Protein AF-F5XG27-F1 (afdb_monomer_lite)

Sequence (122 aa):
MPLSWEIDENLSANVDDEPTFVIDGEYEVRIFQELEDDGGNRKDIAEVSLNVGALYELPDGETGAGTYEEAEVAAFTHTTARLALYPYVRALVADMTVRLGLPGLLLPTMRVQIAAPAETSD

Foldseek 3Di:
DDKDKDKDKDWDWDDDPAQKIKIKIWMKMWIWDFDPDPVRDIGTDDIDIDIDMDMDGHPDDPPPDDDDDPVVVVVCGVPVVCLVCVVVVQVVQQVVCVVVVHHRDRDDRDDDDDDDPDPPDD

Organism: Microlunatus phosphovorus (strain ATCC 700054 / DSM 10555 / JCM 9379 / NBRC 101784 / NCIMB 13414 / VKM Ac-1990 / NM-1) (NCBI:txid1032480)

Radius of gyration: 19.39 Å; chains: 1; bounding box: 46×26×58 Å

Structure (mmCIF, N/CA/C/O backbone):
data_AF-F5XG27-F1
#
_entry.id   AF-F5XG27-F1
#
loop_
_atom_site.group_PDB
_atom_site.id
_atom_site.type_symbol
_atom_site.label_atom_id
_atom_site.label_alt_id
_atom_site.label_comp_id
_atom_site.label_asym_id
_atom_site.label_entity_id
_atom_site.label_seq_id
_atom_site.pdbx_PDB_ins_code
_atom_site.Cartn_x
_atom_site.Cartn_y
_atom_site.Cartn_z
_atom_site.occupancy
_atom_site.B_iso_or_equiv
_atom_site.auth_seq_id
_atom_site.auth_comp_id
_atom_site.auth_asym_id
_atom_site.auth_atom_id
_atom_site.pdbx_PDB_model_num
ATOM 1 N N . MET A 1 1 ? 20.435 -0.541 -18.192 1.00 73.56 1 MET A N 1
ATOM 2 C CA . MET A 1 1 ? 20.422 0.188 -16.907 1.00 73.56 1 MET A CA 1
ATOM 3 C C . MET A 1 1 ? 19.321 -0.422 -16.051 1.00 73.56 1 MET A C 1
ATOM 5 O O . MET A 1 1 ? 18.351 -0.895 -16.644 1.00 73.56 1 MET A O 1
ATOM 9 N N . PRO A 1 2 ? 19.495 -0.532 -14.725 1.00 86.19 2 PRO A N 1
ATOM 10 C CA . PRO A 1 2 ? 18.457 -1.067 -13.847 1.00 86.19 2 PRO A CA 1
ATOM 11 C C . PRO A 1 2 ? 17.203 -0.180 -13.878 1.00 86.19 2 PRO A C 1
ATOM 13 O O . PRO A 1 2 ? 17.289 1.004 -14.198 1.00 86.19 2 PRO A O 1
ATOM 16 N N . LEU A 1 3 ? 16.045 -0.770 -13.580 1.00 91.94 3 LEU A N 1
ATOM 17 C CA . LEU A 1 3 ? 14.815 -0.015 -13.347 1.00 91.94 3 LEU A CA 1
ATOM 18 C C . LEU A 1 3 ? 14.833 0.542 -11.920 1.00 91.94 3 LEU A C 1
ATOM 20 O O . LEU A 1 3 ? 15.174 -0.181 -10.981 1.00 91.94 3 LEU A O 1
ATOM 24 N N . SER A 1 4 ? 14.431 1.799 -11.786 1.00 94.56 4 SER A N 1
ATOM 25 C CA . SER A 1 4 ? 14.187 2.497 -10.526 1.00 94.56 4 SER A CA 1
ATOM 26 C C . SER A 1 4 ? 12.680 2.635 -10.301 1.00 94.56 4 SER A C 1
ATOM 28 O O . SER A 1 4 ? 11.880 2.468 -11.228 1.00 94.56 4 SER A O 1
ATOM 30 N N . TRP A 1 5 ? 12.278 2.898 -9.061 1.00 96.00 5 TRP A N 1
ATOM 31 C CA . TRP A 1 5 ? 10.872 3.053 -8.713 1.00 96.00 5 TRP A CA 1
ATOM 32 C C . TRP A 1 5 ? 10.674 4.012 -7.541 1.00 96.00 5 TRP A C 1
ATOM 34 O O . TRP A 1 5 ? 11.541 4.149 -6.678 1.00 96.00 5 TRP A O 1
ATOM 44 N N . GLU A 1 6 ? 9.505 4.637 -7.517 1.00 96.25 6 GLU A N 1
ATOM 45 C CA . GLU A 1 6 ? 8.991 5.490 -6.446 1.00 96.25 6 GLU A CA 1
ATOM 46 C C . GLU A 1 6 ? 7.603 4.975 -6.046 1.00 96.25 6 GLU A C 1
ATOM 48 O O . GLU A 1 6 ? 6.889 4.412 -6.880 1.00 96.25 6 GLU A O 1
ATOM 53 N N . ILE A 1 7 ? 7.239 5.128 -4.772 1.00 95.50 7 ILE A N 1
ATOM 54 C CA . ILE A 1 7 ? 5.893 4.830 -4.279 1.00 95.50 7 ILE A CA 1
ATOM 55 C C . ILE A 1 7 ? 5.362 6.022 -3.496 1.00 95.50 7 ILE A C 1
ATOM 57 O O . ILE A 1 7 ? 5.989 6.455 -2.528 1.00 95.50 7 ILE A O 1
ATOM 61 N N . ASP A 1 8 ? 4.197 6.497 -3.907 1.00 96.19 8 ASP A N 1
ATOM 62 C CA . ASP A 1 8 ? 3.384 7.444 -3.163 1.00 96.19 8 ASP A CA 1
ATOM 63 C C . ASP A 1 8 ? 2.229 6.676 -2.503 1.00 96.19 8 ASP A C 1
ATOM 65 O O . ASP A 1 8 ? 1.658 5.750 -3.086 1.00 96.19 8 ASP A O 1
ATOM 69 N N . GLU A 1 9 ? 1.922 7.018 -1.255 1.00 95.12 9 GLU A N 1
ATOM 70 C CA . GLU A 1 9 ? 0.887 6.369 -0.447 1.00 95.12 9 GLU A CA 1
ATOM 71 C C . GLU A 1 9 ? 0.032 7.433 0.232 1.00 95.12 9 GLU A C 1
ATOM 73 O O . GLU A 1 9 ? 0.554 8.337 0.890 1.00 95.12 9 GLU A O 1
ATOM 78 N N . ASN A 1 10 ? -1.282 7.275 0.119 1.00 95.31 10 ASN A N 1
ATOM 79 C CA . ASN A 1 10 ? -2.272 8.080 0.807 1.00 95.31 10 ASN A CA 1
ATOM 80 C C . ASN A 1 10 ? -3.257 7.147 1.519 1.00 95.31 10 ASN A C 1
ATOM 82 O O . ASN A 1 10 ? -3.870 6.288 0.893 1.00 95.31 10 ASN A O 1
ATOM 86 N N . LEU A 1 11 ? -3.374 7.293 2.837 1.00 94.06 11 LEU A N 1
ATOM 87 C CA . LEU A 1 11 ? -4.265 6.485 3.665 1.00 94.06 11 LEU A CA 1
ATOM 88 C C . LEU A 1 11 ? -5.263 7.395 4.362 1.00 94.06 11 LEU A C 1
ATOM 90 O O . LEU A 1 11 ? -4.861 8.357 5.018 1.00 94.06 11 LEU A O 1
ATOM 94 N N . SER A 1 12 ? -6.536 7.035 4.288 1.00 93.06 12 SER A N 1
ATOM 95 C CA . SER A 1 12 ? -7.614 7.714 4.997 1.00 93.06 12 SER A CA 1
ATOM 96 C C . SER A 1 12 ? -8.517 6.713 5.701 1.00 93.06 12 SER A C 1
ATOM 98 O O . SER A 1 12 ? -8.766 5.622 5.193 1.00 93.06 12 SER A O 1
ATOM 100 N N . ALA A 1 13 ? -9.027 7.107 6.864 1.00 90.75 13 ALA A N 1
ATOM 101 C CA . ALA A 1 13 ? -10.105 6.397 7.529 1.00 90.75 13 ALA A CA 1
ATOM 102 C C . ALA A 1 13 ? -11.439 7.063 7.215 1.00 90.75 13 ALA A C 1
ATOM 104 O O . ALA A 1 13 ? -11.557 8.286 7.291 1.00 90.75 13 ALA A O 1
ATOM 105 N N . ASN A 1 14 ? -12.441 6.244 6.927 1.00 86.62 14 ASN A N 1
ATOM 106 C CA . ASN A 1 14 ? -13.831 6.643 6.891 1.00 86.62 14 ASN A CA 1
ATOM 107 C C . ASN A 1 14 ? -14.563 5.945 8.041 1.00 86.62 14 ASN A C 1
ATOM 109 O O . ASN A 1 14 ? -14.618 4.713 8.102 1.00 86.62 14 ASN A O 1
ATOM 113 N N . VAL A 1 15 ? -15.047 6.746 8.986 1.00 78.00 15 VAL A N 1
ATOM 114 C CA . VAL A 1 15 ? -15.802 6.285 10.151 1.00 78.00 15 VAL A CA 1
ATOM 115 C C . VAL A 1 15 ? -17.254 6.667 9.907 1.00 78.00 15 VAL A C 1
ATOM 117 O O . VAL A 1 15 ? -17.585 7.852 9.926 1.00 78.00 15 VAL A O 1
ATOM 120 N N . ASP A 1 16 ? -18.096 5.668 9.665 1.00 70.44 16 ASP A N 1
ATOM 121 C CA . ASP A 1 16 ? -19.547 5.841 9.627 1.00 70.44 16 ASP A CA 1
ATOM 122 C C . ASP A 1 16 ? -20.132 5.662 11.043 1.00 70.44 16 ASP A C 1
ATOM 124 O O . ASP A 1 16 ? -19.466 5.145 11.938 1.00 70.44 16 ASP A O 1
ATOM 128 N N . ASP A 1 17 ? -21.395 6.051 11.258 1.00 63.56 17 ASP A N 1
ATOM 129 C CA . ASP A 1 17 ? -22.129 5.896 12.536 1.00 63.56 17 ASP A CA 1
ATOM 130 C C . ASP A 1 17 ? -22.391 4.413 12.942 1.00 63.56 17 ASP A C 1
ATOM 132 O O . ASP A 1 17 ? -23.170 4.127 13.856 1.00 63.56 17 ASP A O 1
ATOM 136 N N . GLU A 1 18 ? -21.765 3.452 12.259 1.00 66.50 18 GLU A N 1
ATOM 137 C CA . GLU A 1 18 ? -21.843 2.006 12.497 1.00 66.50 18 GLU A CA 1
ATOM 138 C C . GLU A 1 18 ? -20.594 1.514 13.264 1.00 66.50 18 GLU A C 1
ATOM 140 O O . GLU A 1 18 ? -19.566 2.191 13.261 1.00 66.50 18 GLU A O 1
ATOM 145 N N . PRO A 1 19 ? -20.610 0.334 13.925 1.00 75.81 19 PRO A N 1
ATOM 146 C CA . PRO A 1 19 ? -19.452 -0.199 14.665 1.00 75.81 19 PRO A CA 1
ATOM 147 C C . PRO A 1 19 ? -18.334 -0.704 13.732 1.00 75.81 19 PRO A C 1
ATOM 149 O O . PRO A 1 19 ? -17.628 -1.666 14.025 1.00 75.81 19 PRO A O 1
ATOM 152 N N . THR A 1 20 ? -18.176 -0.084 12.571 1.00 81.12 20 THR A N 1
ATOM 153 C CA . THR A 1 20 ? -17.185 -0.431 11.568 1.00 81.12 20 THR A CA 1
ATOM 154 C C . THR A 1 20 ? -16.559 0.833 11.022 1.00 81.12 20 THR A C 1
ATOM 156 O O . THR A 1 20 ? -17.243 1.832 10.822 1.00 81.12 20 THR A O 1
ATOM 159 N N . PHE A 1 21 ? -15.275 0.769 10.703 1.00 85.69 21 PHE A N 1
ATOM 160 C CA . PHE A 1 21 ? -14.631 1.809 9.914 1.00 85.69 21 PHE A CA 1
ATOM 161 C C . PHE A 1 21 ? -13.862 1.182 8.761 1.00 85.69 21 PHE A C 1
ATOM 163 O O . PHE A 1 21 ? -13.363 0.051 8.838 1.00 85.69 21 PHE A O 1
ATOM 170 N N . VAL A 1 22 ? -13.796 1.936 7.673 1.00 91.06 22 VAL A N 1
ATOM 171 C CA . VAL A 1 22 ? -13.096 1.557 6.452 1.00 91.06 22 VAL A CA 1
ATOM 172 C C . VAL A 1 22 ? -11.792 2.330 6.399 1.00 91.06 22 VAL A C 1
ATOM 174 O O . VAL A 1 22 ? -11.761 3.537 6.623 1.00 91.06 22 VAL A O 1
ATOM 177 N N . ILE A 1 23 ? -10.705 1.630 6.106 1.00 93.88 23 ILE A N 1
ATOM 178 C CA . ILE A 1 23 ? -9.448 2.254 5.716 1.00 93.88 23 ILE A CA 1
ATOM 179 C C . ILE A 1 23 ? -9.320 2.147 4.210 1.00 93.88 23 ILE A C 1
ATOM 181 O O . ILE A 1 23 ? -9.242 1.037 3.684 1.00 93.88 23 ILE A O 1
ATOM 185 N N . ASP A 1 24 ? -9.248 3.297 3.554 1.00 95.31 24 ASP A N 1
ATOM 186 C CA . ASP A 1 24 ? -8.956 3.429 2.136 1.00 95.31 24 ASP A CA 1
ATOM 187 C C . ASP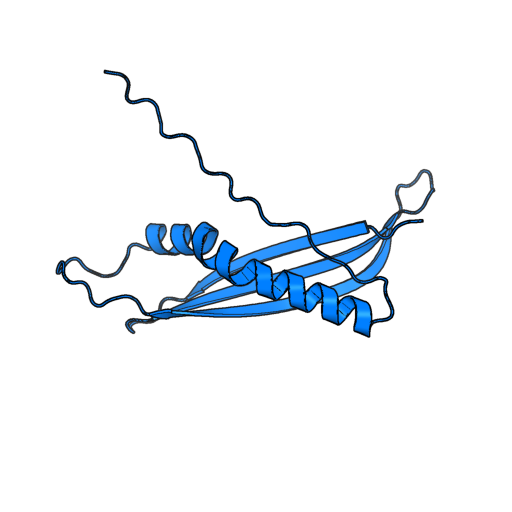 A 1 24 ? -7.473 3.765 1.959 1.00 95.31 24 ASP A C 1
ATOM 189 O O . ASP A 1 24 ? -6.964 4.730 2.534 1.00 95.31 24 ASP A O 1
ATOM 193 N N . GLY A 1 25 ? -6.767 2.941 1.186 1.00 96.19 25 GLY A N 1
ATOM 194 C CA . GLY A 1 25 ? -5.374 3.152 0.816 1.00 96.19 25 GLY A CA 1
ATOM 195 C C . GLY A 1 25 ? -5.212 3.313 -0.685 1.00 96.19 25 GLY A C 1
ATOM 196 O O . GLY A 1 25 ? -5.424 2.363 -1.440 1.00 96.19 25 GLY A O 1
ATOM 197 N N . GLU A 1 26 ? -4.791 4.501 -1.098 1.00 97.56 26 GLU A N 1
ATOM 198 C CA . GLU A 1 26 ? -4.404 4.825 -2.466 1.00 97.56 26 GLU A CA 1
ATOM 199 C C . GLU A 1 26 ? -2.880 4.728 -2.581 1.00 97.56 26 GLU A C 1
ATOM 201 O O . GLU A 1 26 ? -2.131 5.327 -1.805 1.00 97.56 26 GLU A O 1
ATOM 206 N N . TYR A 1 27 ? -2.411 3.957 -3.555 1.00 97.06 27 TYR A N 1
ATOM 207 C CA . TYR A 1 27 ? -0.994 3.727 -3.802 1.00 97.06 27 TYR A CA 1
ATOM 208 C C . TYR A 1 27 ? -0.676 3.998 -5.262 1.00 97.06 27 TYR A C 1
ATOM 210 O O . TYR A 1 27 ? -1.342 3.468 -6.151 1.00 97.06 27 TYR A O 1
ATOM 218 N N . GLU A 1 28 ? 0.391 4.744 -5.513 1.00 97.94 28 GLU A N 1
ATOM 219 C CA . GLU A 1 28 ? 0.902 4.988 -6.857 1.00 97.94 28 GLU A CA 1
ATOM 220 C C . GLU A 1 28 ? 2.363 4.555 -6.929 1.00 97.94 28 GLU A C 1
ATOM 222 O O . GLU A 1 28 ? 3.223 5.098 -6.240 1.00 97.94 28 GLU A O 1
ATOM 227 N N . VAL A 1 29 ? 2.651 3.544 -7.751 1.00 97.25 29 VAL A N 1
ATOM 228 C CA . VAL A 1 29 ? 4.015 3.062 -7.985 1.00 97.25 29 VAL A CA 1
ATOM 229 C C . VAL A 1 29 ? 4.464 3.484 -9.370 1.00 97.25 29 VAL A C 1
ATOM 231 O O . VAL A 1 29 ? 3.976 2.967 -10.378 1.00 97.25 29 VAL A O 1
ATOM 234 N N . ARG A 1 30 ? 5.443 4.384 -9.417 1.00 97.56 30 ARG A N 1
ATOM 235 C CA . ARG A 1 30 ? 6.066 4.849 -10.658 1.00 97.56 30 ARG A CA 1
ATOM 236 C C . ARG A 1 30 ? 7.335 4.058 -10.913 1.00 97.56 30 ARG A C 1
ATOM 238 O O . ARG A 1 30 ? 8.201 3.983 -10.048 1.00 97.56 30 ARG A O 1
ATOM 245 N N . ILE A 1 31 ? 7.458 3.482 -12.102 1.00 96.56 31 ILE A N 1
ATOM 246 C CA . ILE A 1 31 ? 8.627 2.717 -12.542 1.00 96.56 31 ILE A CA 1
ATOM 247 C C . ILE A 1 31 ? 9.298 3.499 -13.660 1.00 96.56 31 ILE A C 1
ATOM 249 O O . ILE A 1 31 ? 8.669 3.814 -14.672 1.00 96.56 31 ILE A O 1
ATOM 253 N N . PHE A 1 32 ? 10.584 3.782 -13.502 1.00 96.19 32 PHE A N 1
ATOM 254 C CA . PHE A 1 32 ? 11.340 4.611 -14.431 1.00 96.19 32 PHE A CA 1
ATOM 255 C C . PHE A 1 32 ? 12.760 4.083 -14.632 1.00 96.19 32 PHE A C 1
ATOM 257 O O . PHE A 1 32 ? 13.246 3.203 -13.922 1.00 96.19 32 PHE A O 1
ATOM 264 N N . GLN A 1 33 ? 13.431 4.613 -15.643 1.00 94.88 33 GLN A N 1
ATOM 265 C CA . GLN A 1 33 ? 14.835 4.357 -15.923 1.00 94.88 33 GLN A CA 1
ATOM 266 C C . GLN A 1 33 ? 15.590 5.686 -15.886 1.00 94.88 33 GLN A C 1
ATOM 268 O O . GLN A 1 33 ? 15.230 6.617 -16.607 1.00 94.88 33 GLN A O 1
ATOM 273 N N . GLU A 1 34 ? 16.636 5.768 -15.068 1.00 91.81 34 GLU A N 1
ATOM 274 C CA . GLU A 1 34 ? 17.569 6.899 -15.091 1.00 91.81 34 GLU A CA 1
ATOM 275 C C . GLU A 1 34 ? 18.383 6.861 -16.389 1.00 91.81 34 GLU A C 1
ATOM 277 O O . GLU A 1 34 ? 18.834 5.793 -16.819 1.00 91.81 34 GLU A O 1
ATOM 282 N N . LEU A 1 35 ? 18.522 8.011 -17.047 1.00 89.75 35 LEU A N 1
ATOM 283 C CA . LEU A 1 35 ? 19.335 8.159 -18.248 1.00 89.75 35 LEU A CA 1
ATOM 284 C C . LEU A 1 35 ? 20.704 8.721 -17.857 1.00 89.75 35 LEU A C 1
ATOM 286 O O . LEU A 1 35 ? 20.798 9.655 -17.067 1.00 89.75 35 LEU A O 1
ATOM 290 N N . GLU A 1 36 ? 21.771 8.155 -18.425 1.00 82.38 36 GLU A N 1
ATOM 291 C CA . GLU A 1 36 ? 23.149 8.648 -18.276 1.00 82.38 36 GLU A CA 1
ATOM 292 C C . GLU A 1 36 ? 23.371 9.913 -19.126 1.00 82.38 36 GLU A C 1
ATOM 294 O O . GLU A 1 36 ? 24.223 9.947 -20.014 1.00 82.38 36 GLU A O 1
ATOM 299 N N . ASP A 1 37 ? 22.562 10.947 -18.904 1.00 82.56 37 ASP A N 1
ATOM 300 C CA . ASP A 1 37 ? 22.806 12.279 -19.437 1.00 82.56 37 ASP A CA 1
ATOM 301 C C . ASP A 1 37 ? 23.098 13.274 -18.310 1.00 82.56 37 ASP A C 1
ATOM 303 O O . ASP A 1 37 ? 22.600 13.158 -17.191 1.00 82.56 37 ASP A O 1
ATOM 307 N N . ASP A 1 38 ? 23.916 14.284 -18.613 1.00 71.56 38 ASP A N 1
ATOM 308 C CA . ASP A 1 38 ? 24.297 15.344 -17.666 1.00 71.56 38 ASP A CA 1
ATOM 309 C C . ASP A 1 38 ? 23.091 16.188 -17.183 1.00 71.56 38 ASP A C 1
ATOM 311 O O . ASP A 1 38 ? 23.253 17.114 -16.388 1.00 71.56 38 ASP A O 1
ATOM 315 N N . GLY A 1 39 ? 21.882 15.897 -17.679 1.00 76.06 39 GLY A N 1
ATOM 316 C CA . GLY A 1 39 ? 20.633 16.569 -17.337 1.00 76.06 39 GLY A CA 1
ATOM 317 C C . GLY A 1 39 ? 19.794 15.856 -16.277 1.00 76.06 39 GLY A C 1
ATOM 318 O O . GLY A 1 39 ? 18.802 16.435 -15.836 1.00 76.06 39 GLY A O 1
ATOM 319 N N . GLY A 1 40 ? 20.163 14.639 -15.859 1.00 74.94 40 GLY A N 1
ATOM 320 C CA . GLY A 1 40 ? 19.380 13.867 -14.890 1.00 74.94 40 GLY A CA 1
ATOM 321 C C . GLY A 1 40 ? 18.000 13.476 -15.420 1.00 74.94 40 GLY A C 1
ATOM 322 O O . GLY A 1 40 ? 17.036 13.409 -14.654 1.00 74.94 40 GLY A O 1
ATOM 323 N N . ASN A 1 41 ? 17.869 13.262 -16.732 1.00 85.69 41 ASN A N 1
ATOM 324 C CA . ASN A 1 41 ? 16.585 12.893 -17.305 1.00 85.69 41 ASN A CA 1
ATOM 325 C C . ASN A 1 41 ? 16.186 11.482 -16.856 1.00 85.69 41 ASN A C 1
ATOM 327 O O . ASN A 1 41 ? 16.989 10.546 -16.836 1.00 85.69 41 ASN A O 1
ATOM 331 N N . ARG A 1 42 ? 14.899 11.309 -16.549 1.00 92.38 42 ARG A N 1
ATOM 332 C CA . ARG A 1 42 ? 14.293 9.996 -16.313 1.00 92.38 42 ARG A CA 1
ATOM 333 C C . ARG A 1 42 ? 13.341 9.646 -17.446 1.00 92.38 42 ARG A C 1
ATOM 335 O O . ARG A 1 42 ? 12.655 10.511 -17.986 1.00 92.38 42 ARG A O 1
ATOM 342 N N . LYS A 1 43 ? 13.299 8.366 -17.802 1.00 94.19 43 LYS A N 1
ATOM 343 C CA . LYS A 1 43 ? 12.307 7.811 -18.719 1.00 94.19 43 LYS A CA 1
ATOM 344 C C . LYS A 1 43 ? 11.288 7.013 -17.921 1.00 94.19 43 LYS A C 1
ATOM 346 O O . LYS A 1 43 ? 11.621 5.941 -17.418 1.00 94.19 43 LYS A O 1
ATOM 351 N N . ASP A 1 44 ? 10.059 7.505 -17.862 1.00 95.75 44 ASP A N 1
ATOM 352 C CA . ASP A 1 44 ? 8.954 6.769 -17.252 1.00 95.75 44 ASP A CA 1
ATOM 353 C C . ASP A 1 44 ? 8.628 5.529 -18.101 1.00 95.75 44 ASP A C 1
ATOM 355 O O . ASP A 1 44 ? 8.567 5.585 -19.335 1.00 95.75 44 ASP A O 1
ATOM 359 N N . ILE A 1 45 ? 8.496 4.383 -17.436 1.00 96.12 45 ILE A N 1
ATOM 360 C CA . ILE A 1 45 ? 8.285 3.073 -18.064 1.00 96.12 45 ILE A CA 1
ATOM 361 C C . ILE A 1 45 ? 6.852 2.602 -17.845 1.00 96.12 45 ILE A C 1
ATOM 363 O O . ILE A 1 45 ? 6.210 2.149 -18.791 1.00 96.12 45 ILE A O 1
ATOM 367 N N . ALA A 1 46 ? 6.365 2.689 -16.608 1.00 96.56 46 ALA A N 1
ATOM 368 C CA . ALA A 1 46 ? 5.014 2.296 -16.235 1.00 96.56 46 ALA A CA 1
ATOM 369 C C . ALA A 1 46 ? 4.591 2.970 -14.926 1.00 96.56 46 ALA A C 1
ATOM 371 O O . ALA A 1 46 ? 5.430 3.333 -14.102 1.00 96.56 46 ALA A O 1
ATOM 372 N N . GLU A 1 47 ? 3.282 3.056 -14.728 1.00 97.25 47 GLU A N 1
ATOM 373 C CA . GLU A 1 47 ? 2.653 3.479 -13.482 1.00 97.25 47 GLU A CA 1
ATOM 374 C C . GLU A 1 47 ? 1.637 2.414 -13.066 1.00 97.25 47 GLU A C 1
ATOM 376 O O . GLU A 1 47 ? 0.913 1.870 -13.906 1.00 97.25 47 GLU A O 1
ATOM 381 N N . VAL A 1 48 ? 1.622 2.078 -11.778 1.00 96.75 48 VAL A N 1
ATOM 382 C CA . VAL A 1 48 ? 0.662 1.150 -11.181 1.00 96.75 48 VAL A CA 1
ATOM 383 C C . VAL A 1 48 ? -0.067 1.879 -10.061 1.00 96.75 48 VAL A C 1
ATOM 385 O O . VAL A 1 48 ? 0.504 2.092 -8.992 1.00 96.75 48 VAL A O 1
ATOM 388 N N . SER A 1 49 ? -1.327 2.229 -10.305 1.00 97.50 49 SER A N 1
ATOM 389 C CA . SER A 1 49 ? -2.213 2.845 -9.315 1.00 97.50 49 SER A CA 1
ATOM 390 C C . SER A 1 49 ? -3.125 1.778 -8.706 1.00 97.50 49 SER A C 1
ATOM 392 O O . SER A 1 49 ? -3.768 1.011 -9.429 1.00 97.50 49 SER A O 1
ATOM 394 N N . LEU A 1 50 ? -3.169 1.700 -7.379 1.00 96.69 50 LEU A N 1
ATOM 395 C CA . LEU A 1 50 ? -3.930 0.704 -6.629 1.00 96.69 50 LEU A CA 1
ATOM 396 C C . LEU A 1 50 ? -4.775 1.394 -5.565 1.00 96.69 50 LEU A C 1
ATOM 398 O O . LEU A 1 50 ? -4.269 2.227 -4.824 1.00 96.69 50 LEU A O 1
ATOM 402 N N . ASN A 1 51 ? -6.025 0.956 -5.444 1.00 96.62 51 ASN A N 1
ATOM 403 C CA . ASN A 1 51 ? -6.885 1.280 -4.312 1.00 96.62 51 ASN A CA 1
ATOM 404 C C . ASN A 1 51 ? -7.135 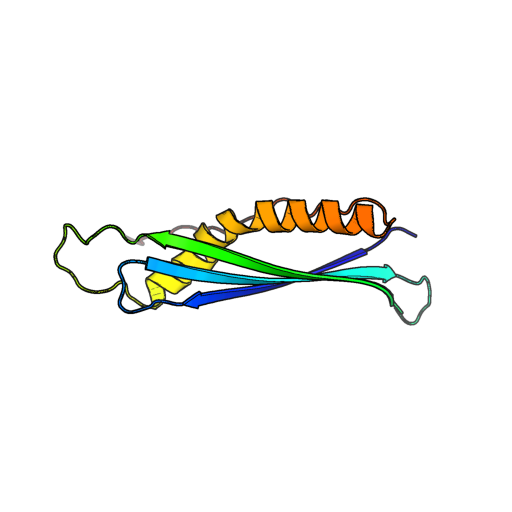-0.006 -3.530 1.00 96.62 51 ASN A C 1
ATOM 406 O O . ASN A 1 51 ? -7.637 -0.987 -4.089 1.00 96.62 51 ASN A O 1
ATOM 410 N N . VAL A 1 52 ? -6.751 -0.018 -2.258 1.00 95.75 52 VAL A N 1
ATOM 411 C CA . VAL A 1 52 ? -6.909 -1.165 -1.365 1.00 95.75 52 VAL A CA 1
ATOM 412 C C . VAL A 1 52 ? -7.675 -0.718 -0.132 1.00 95.75 52 VAL A C 1
ATOM 414 O O . VAL A 1 52 ? -7.277 0.231 0.533 1.00 95.75 52 VAL A O 1
ATOM 417 N N . GLY A 1 53 ? -8.765 -1.421 0.166 1.00 94.38 53 GLY A N 1
ATOM 418 C CA . GLY A 1 53 ? -9.58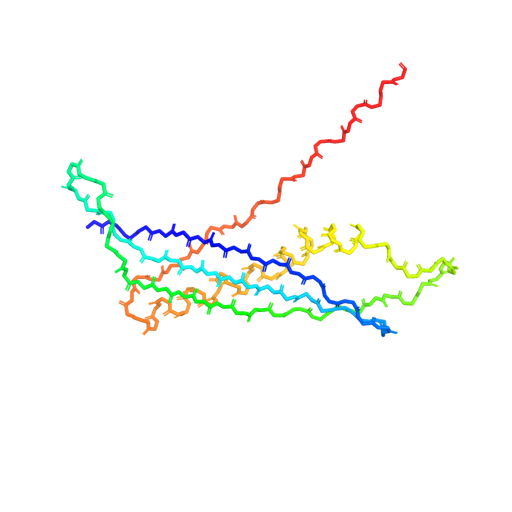9 -1.171 1.342 1.00 94.38 53 GLY A CA 1
ATOM 419 C C . GLY A 1 53 ? -9.392 -2.242 2.411 1.00 94.38 53 GLY A C 1
ATOM 420 O O . GLY A 1 53 ? -9.226 -3.422 2.088 1.00 94.38 53 GLY A O 1
ATOM 421 N N . ALA A 1 54 ? -9.464 -1.850 3.679 1.00 94.06 54 ALA A N 1
ATOM 422 C CA . ALA A 1 54 ? -9.649 -2.767 4.798 1.00 94.06 54 ALA A CA 1
ATOM 423 C C . ALA A 1 54 ? -10.866 -2.348 5.623 1.00 94.06 54 ALA A C 1
ATOM 425 O O . ALA A 1 54 ? -11.019 -1.181 5.968 1.00 94.06 54 ALA A O 1
ATOM 426 N N . LEU A 1 55 ? -11.711 -3.323 5.949 1.00 92.81 55 LEU A N 1
ATOM 427 C CA . LEU A 1 55 ? -12.852 -3.146 6.838 1.00 92.81 55 LEU A CA 1
ATOM 428 C C . LEU A 1 55 ? -12.477 -3.669 8.224 1.00 92.81 55 LEU A C 1
ATOM 430 O O . LEU A 1 55 ? -12.058 -4.823 8.354 1.00 92.81 55 LEU A O 1
ATOM 434 N N . TYR A 1 56 ? -12.642 -2.828 9.237 1.00 89.69 56 TYR A N 1
ATOM 435 C CA . TYR A 1 56 ? -12.419 -3.182 10.631 1.00 89.69 56 TYR A CA 1
ATOM 436 C C . TYR A 1 56 ? -13.722 -3.075 11.410 1.00 89.69 56 TYR A C 1
ATOM 438 O O . TYR A 1 56 ? -14.473 -2.116 11.251 1.00 89.69 56 TYR A O 1
ATOM 446 N N . GLU A 1 57 ? -13.962 -4.060 12.268 1.00 86.50 57 GLU A N 1
ATOM 447 C CA . GLU A 1 57 ? -15.015 -4.014 13.276 1.00 86.50 57 GLU A CA 1
ATOM 448 C C . GLU A 1 57 ? -14.430 -3.415 14.555 1.00 86.50 57 GLU A C 1
ATOM 450 O O . GLU A 1 57 ? -13.357 -3.822 15.017 1.00 86.50 57 GLU A O 1
ATOM 455 N N . LEU A 1 58 ? -15.123 -2.424 15.102 1.00 76.75 58 LEU A N 1
ATOM 456 C CA . LEU A 1 58 ? -14.806 -1.854 16.396 1.00 76.75 58 LEU A CA 1
ATOM 457 C C . LEU A 1 58 ? -15.510 -2.696 17.456 1.00 76.75 58 LEU A C 1
ATOM 459 O O . LEU A 1 58 ? -16.731 -2.835 17.393 1.00 76.75 58 LEU A O 1
ATOM 463 N N . PRO A 1 59 ? -14.778 -3.274 18.421 1.00 73.25 59 PRO A N 1
ATOM 464 C CA . PRO A 1 59 ? -15.425 -4.003 19.495 1.00 73.25 59 PRO A CA 1
ATOM 465 C C . PRO A 1 59 ? -16.359 -3.054 20.252 1.00 73.25 59 PRO A C 1
ATOM 467 O O . PRO A 1 59 ? -15.941 -1.962 20.646 1.00 73.25 59 PRO A O 1
ATOM 470 N N . ASP A 1 60 ? -17.607 -3.481 20.464 1.00 67.12 60 ASP A N 1
ATOM 471 C CA . ASP A 1 60 ? -18.568 -2.759 21.297 1.00 67.12 60 ASP A CA 1
ATOM 472 C C . ASP A 1 60 ? -17.905 -2.424 22.639 1.00 67.12 60 ASP A C 1
ATOM 474 O O . ASP A 1 60 ? -17.410 -3.308 23.345 1.00 67.12 60 ASP A O 1
ATOM 478 N N . GLY A 1 61 ? -17.833 -1.133 22.968 1.00 56.19 61 GLY A N 1
ATOM 479 C CA . GLY A 1 61 ? -17.082 -0.661 24.123 1.00 56.19 61 GLY A CA 1
ATOM 480 C C . GLY A 1 61 ? -17.582 -1.290 25.425 1.00 56.19 61 GLY A C 1
ATOM 481 O O . GLY A 1 61 ? -18.592 -0.860 25.977 1.00 56.19 61 GLY A O 1
ATOM 482 N N . GLU A 1 62 ? -16.828 -2.238 25.991 1.00 49.03 62 GLU A N 1
ATOM 483 C CA . GLU A 1 62 ? -17.060 -2.758 27.351 1.00 49.03 62 GLU A CA 1
ATOM 484 C C . GLU A 1 62 ? -16.905 -1.671 28.441 1.00 49.03 62 GLU A C 1
ATOM 486 O O . GLU A 1 62 ? -17.168 -1.919 29.617 1.00 49.03 62 GLU A O 1
ATOM 491 N N . THR A 1 63 ? -16.495 -0.450 28.084 1.00 48.41 63 THR A N 1
ATOM 492 C CA . THR A 1 63 ? -16.146 0.618 29.031 1.00 48.41 63 THR A CA 1
ATOM 493 C C . THR A 1 63 ? -17.096 1.814 29.055 1.00 48.41 63 THR A C 1
ATOM 495 O O . THR A 1 63 ? -16.891 2.708 29.873 1.00 48.41 63 THR A O 1
ATOM 498 N N . GLY A 1 64 ? -18.155 1.857 28.237 1.00 47.12 64 GLY A N 1
ATOM 499 C CA . GLY A 1 64 ? -19.158 2.934 28.308 1.00 47.12 64 GLY A CA 1
ATOM 500 C C . GLY A 1 64 ? -18.621 4.356 28.067 1.00 47.12 64 GLY A C 1
ATOM 501 O O . GLY A 1 64 ? -19.315 5.328 28.369 1.00 47.12 64 GLY A O 1
ATOM 502 N N . ALA A 1 65 ? -17.405 4.490 27.536 1.00 43.69 65 ALA A N 1
ATOM 503 C CA . ALA A 1 65 ? -16.844 5.739 27.040 1.00 43.69 65 ALA A CA 1
ATOM 504 C C . ALA A 1 65 ? -17.054 5.786 25.520 1.00 43.69 65 ALA A C 1
ATOM 506 O O . ALA A 1 65 ? -16.940 4.760 24.859 1.00 43.69 65 ALA A O 1
ATOM 507 N N . GLY A 1 66 ? -17.462 6.950 25.013 1.00 54.81 66 GLY A N 1
ATOM 508 C CA . GLY A 1 66 ? -17.977 7.146 23.659 1.00 54.81 66 GLY A CA 1
ATOM 509 C C . GLY A 1 66 ? -17.017 6.787 22.523 1.00 54.81 66 GLY A C 1
ATOM 510 O O . GLY A 1 66 ? -15.875 6.406 22.741 1.00 54.81 66 GLY A O 1
ATOM 511 N N . THR A 1 67 ? -17.545 6.924 21.306 1.00 66.94 67 THR A N 1
ATOM 512 C CA . THR A 1 67 ? -16.848 6.977 20.009 1.00 66.94 67 THR A CA 1
ATOM 513 C C . THR A 1 67 ? -15.350 7.286 20.120 1.00 66.94 67 THR A C 1
ATOM 515 O O . THR A 1 67 ? -14.987 8.293 20.727 1.00 66.94 67 THR A O 1
ATOM 518 N N . TYR A 1 68 ? -14.510 6.442 19.508 1.00 74.44 68 TYR A N 1
ATOM 519 C CA . TYR A 1 68 ? -13.058 6.633 19.410 1.00 74.44 68 TYR A CA 1
ATOM 520 C C . TYR A 1 68 ? -12.709 8.048 18.947 1.00 74.44 68 TYR A C 1
ATOM 522 O O . TYR A 1 68 ? -13.370 8.600 18.062 1.00 74.44 68 TYR A O 1
ATOM 530 N N . GLU A 1 69 ? -11.665 8.636 19.529 1.00 81.81 69 GLU A N 1
ATOM 531 C CA . GLU A 1 69 ? -11.234 9.970 19.123 1.00 81.81 69 GLU A CA 1
ATOM 532 C C . GLU A 1 69 ? -10.633 9.926 17.709 1.00 81.81 69 GLU A C 1
ATOM 534 O O . GLU A 1 69 ? -9.937 8.980 17.334 1.00 81.81 69 GLU A O 1
ATOM 539 N N . GLU A 1 70 ? -10.836 10.985 16.918 1.00 82.19 70 GLU A N 1
ATOM 540 C CA . GLU A 1 70 ? -10.280 11.100 15.558 1.00 82.19 70 GLU A CA 1
ATOM 541 C C . GLU A 1 70 ? -8.756 10.867 15.537 1.00 82.19 70 GLU A C 1
ATOM 543 O O . GLU A 1 70 ? -8.221 10.230 14.629 1.00 82.19 70 GLU A O 1
ATOM 548 N N . ALA A 1 71 ? -8.055 11.311 16.587 1.00 85.56 71 ALA A N 1
ATOM 549 C CA . ALA A 1 71 ? -6.620 11.103 16.751 1.00 85.56 71 ALA A CA 1
ATOM 550 C C . ALA A 1 71 ? -6.240 9.620 16.924 1.00 85.56 71 ALA A C 1
ATOM 552 O O . ALA A 1 71 ? -5.199 9.193 16.420 1.00 85.56 71 ALA A O 1
ATOM 553 N N . GLU A 1 72 ? -7.070 8.826 17.604 1.00 85.69 72 GLU A N 1
ATOM 554 C CA . GLU A 1 72 ? -6.850 7.388 17.790 1.00 85.69 72 GLU A CA 1
ATOM 555 C C . GLU A 1 72 ? -7.049 6.637 16.472 1.00 85.69 72 GLU A C 1
ATOM 557 O O . GLU A 1 72 ? -6.222 5.801 16.100 1.00 85.69 72 GLU A O 1
ATOM 562 N N . VAL A 1 73 ? -8.097 6.991 15.722 1.00 86.81 73 VAL A N 1
ATOM 563 C CA . VAL A 1 73 ? -8.372 6.422 14.396 1.00 86.81 73 VAL A CA 1
ATOM 564 C C . VAL A 1 73 ? -7.257 6.781 13.410 1.00 86.81 73 VAL A C 1
ATOM 566 O O . VAL A 1 73 ? -6.754 5.909 12.694 1.00 86.81 73 VAL A O 1
ATOM 569 N N . ALA A 1 74 ? -6.795 8.033 13.400 1.00 87.94 74 ALA A N 1
ATOM 570 C CA . ALA A 1 74 ? -5.669 8.461 12.572 1.00 87.94 74 ALA A CA 1
ATOM 571 C C . ALA A 1 74 ? -4.372 7.715 12.943 1.00 87.94 74 ALA A C 1
ATOM 573 O O . ALA A 1 74 ? -3.652 7.229 12.064 1.00 87.94 74 ALA A O 1
ATOM 574 N N . ALA A 1 75 ? -4.088 7.552 14.241 1.00 89.50 75 ALA A N 1
ATOM 575 C CA . ALA A 1 75 ? -2.932 6.792 14.711 1.00 89.50 75 ALA A CA 1
ATOM 576 C C . ALA A 1 75 ? -3.012 5.319 14.286 1.00 89.50 75 ALA A C 1
ATOM 578 O O . ALA A 1 75 ? -2.023 4.766 13.796 1.00 89.50 75 ALA A O 1
ATOM 579 N N . PHE A 1 76 ? -4.184 4.690 14.411 1.00 90.31 76 PHE A N 1
ATOM 580 C CA . PHE A 1 76 ? -4.424 3.326 13.943 1.00 90.31 76 PHE A CA 1
ATOM 581 C C . PHE A 1 76 ? -4.2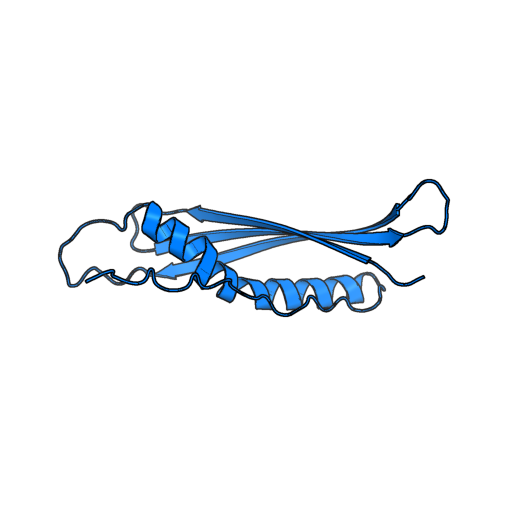00 3.197 12.430 1.00 90.31 76 PHE A C 1
ATOM 583 O O . PHE A 1 76 ? -3.514 2.273 11.981 1.00 90.31 76 PHE A O 1
ATOM 590 N N . THR A 1 77 ? -4.715 4.153 11.654 1.00 91.44 77 THR A N 1
ATOM 591 C CA . THR A 1 77 ? -4.606 4.202 10.189 1.00 91.44 77 THR A CA 1
ATOM 592 C C . THR A 1 77 ? -3.149 4.219 9.736 1.00 91.44 77 THR A C 1
ATOM 594 O O . THR A 1 77 ? -2.719 3.367 8.956 1.00 91.44 77 THR A O 1
ATOM 597 N N . HIS A 1 78 ? -2.341 5.127 10.290 1.00 90.62 78 HIS A N 1
ATOM 598 C CA . HIS A 1 78 ? -0.942 5.297 9.888 1.00 90.62 78 HIS A CA 1
ATOM 599 C C . HIS A 1 78 ? 0.029 4.263 10.481 1.00 90.62 78 HIS A C 1
ATOM 601 O O . HIS A 1 78 ? 1.212 4.263 10.128 1.00 90.62 78 HIS A O 1
ATOM 607 N N . THR A 1 79 ? -0.446 3.366 11.350 1.00 90.75 79 THR A N 1
ATOM 608 C CA . THR A 1 79 ? 0.374 2.315 11.969 1.00 90.75 79 THR A CA 1
ATOM 609 C C . THR A 1 79 ? -0.120 0.920 11.597 1.00 90.75 79 THR A C 1
ATOM 611 O O . THR A 1 79 ? 0.475 0.252 10.750 1.00 90.75 79 THR A O 1
ATOM 614 N N . THR A 1 80 ? -1.209 0.480 12.220 1.00 91.88 80 THR A N 1
ATOM 615 C CA . THR A 1 80 ? -1.733 -0.883 12.132 1.00 91.88 80 THR A CA 1
ATOM 616 C C . THR A 1 80 ? -2.346 -1.147 10.769 1.00 91.88 80 THR A C 1
ATOM 618 O O . THR A 1 80 ? -1.989 -2.139 10.134 1.00 91.88 80 THR A O 1
ATOM 621 N N . ALA A 1 81 ? -3.216 -0.255 10.290 1.00 91.81 81 ALA A N 1
ATOM 622 C CA . ALA A 1 81 ? -3.875 -0.455 9.004 1.00 91.81 81 ALA A CA 1
ATOM 623 C C . ALA A 1 81 ? -2.863 -0.421 7.858 1.00 91.81 81 ALA A C 1
ATOM 625 O O . ALA A 1 81 ? -2.821 -1.334 7.035 1.00 91.81 81 ALA A O 1
ATOM 626 N N . ARG A 1 82 ? -1.955 0.560 7.886 1.00 92.38 82 ARG A N 1
ATOM 627 C CA . ARG A 1 82 ? -0.812 0.631 6.975 1.00 92.38 82 ARG A CA 1
ATOM 628 C C . ARG A 1 82 ? -0.033 -0.689 6.923 1.00 92.38 82 ARG A C 1
ATOM 630 O O . ARG A 1 82 ? 0.183 -1.244 5.846 1.00 92.38 82 ARG A O 1
ATOM 637 N N . LEU A 1 83 ? 0.361 -1.231 8.081 1.00 93.19 83 LEU A N 1
ATOM 638 C CA . LEU A 1 83 ? 1.077 -2.512 8.184 1.00 93.19 83 LEU A CA 1
ATOM 639 C C . LEU A 1 83 ? 0.280 -3.707 7.661 1.00 93.19 83 LEU A C 1
ATOM 641 O O . LEU A 1 83 ? 0.875 -4.625 7.095 1.00 93.19 83 LEU A O 1
ATOM 645 N N . ALA A 1 84 ? -1.036 -3.698 7.848 1.00 93.94 84 ALA A N 1
ATOM 646 C CA . ALA A 1 84 ? -1.917 -4.755 7.379 1.00 93.94 84 ALA A CA 1
ATOM 647 C C . ALA A 1 84 ? -2.119 -4.716 5.856 1.00 93.94 84 ALA A C 1
ATOM 649 O O . ALA A 1 84 ? -2.150 -5.772 5.226 1.00 93.94 84 ALA A O 1
ATOM 650 N N . LEU A 1 85 ? -2.221 -3.523 5.261 1.00 94.69 85 LEU A N 1
ATOM 651 C CA . LEU A 1 85 ? -2.467 -3.330 3.828 1.00 94.69 85 LEU A CA 1
ATOM 652 C C . LEU A 1 85 ? -1.211 -3.534 2.971 1.00 94.69 85 LEU A C 1
ATOM 654 O O . LEU A 1 85 ? -1.281 -4.123 1.889 1.00 94.69 85 LEU A O 1
ATOM 658 N N . TYR A 1 86 ? -0.044 -3.111 3.461 1.00 94.81 86 TYR A N 1
ATOM 659 C CA . TYR A 1 86 ? 1.196 -3.104 2.680 1.00 94.81 86 TYR A CA 1
ATOM 660 C C . TYR A 1 86 ? 1.589 -4.455 2.034 1.00 94.81 86 TYR A C 1
ATOM 662 O O . TYR A 1 86 ? 2.030 -4.458 0.881 1.00 94.81 86 TYR A O 1
ATOM 670 N N . PRO A 1 87 ? 1.426 -5.628 2.686 1.00 95.75 87 PRO A N 1
ATOM 671 C CA . PRO A 1 87 ? 1.698 -6.919 2.053 1.00 95.75 87 PRO A CA 1
ATOM 672 C C . PRO A 1 87 ? 0.864 -7.176 0.790 1.00 95.75 87 PRO A C 1
ATOM 674 O O . PRO A 1 87 ? 1.379 -7.767 -0.162 1.00 95.75 87 PRO A O 1
ATOM 677 N N . TYR A 1 88 ? -0.390 -6.715 0.762 1.00 96.00 88 TYR A N 1
ATOM 678 C CA . TYR A 1 88 ? -1.271 -6.856 -0.397 1.00 96.00 88 TYR A CA 1
ATOM 679 C C . TYR A 1 88 ? -0.812 -5.962 -1.544 1.00 96.00 88 TYR A C 1
ATOM 681 O O . TYR A 1 88 ? -0.670 -6.440 -2.667 1.00 96.00 88 TYR A O 1
ATOM 689 N N . VAL A 1 89 ? -0.476 -4.703 -1.249 1.00 96.44 89 VAL A N 1
ATOM 690 C CA . VAL A 1 89 ? 0.107 -3.765 -2.223 1.00 96.44 89 VAL A CA 1
ATOM 691 C C . VAL A 1 89 ? 1.376 -4.355 -2.832 1.00 96.44 89 VAL A C 1
ATOM 693 O O . VAL A 1 89 ? 1.508 -4.448 -4.050 1.00 96.44 89 VAL A O 1
ATOM 696 N N . ARG A 1 90 ? 2.286 -4.853 -1.989 1.00 96.31 90 ARG A N 1
ATOM 697 C CA . ARG A 1 90 ? 3.535 -5.490 -2.420 1.00 96.31 90 ARG A CA 1
ATOM 698 C C . ARG A 1 90 ? 3.303 -6.685 -3.347 1.00 96.31 90 ARG A C 1
ATOM 700 O O . ARG A 1 90 ? 4.039 -6.839 -4.320 1.00 96.31 90 ARG A O 1
ATOM 707 N N . ALA A 1 91 ? 2.313 -7.526 -3.056 1.00 96.81 91 ALA A N 1
ATOM 708 C CA . ALA A 1 91 ? 1.974 -8.670 -3.897 1.00 96.81 91 ALA A CA 1
ATOM 709 C C . ALA A 1 91 ? 1.338 -8.243 -5.233 1.00 96.81 91 ALA A C 1
ATOM 711 O O . ALA A 1 91 ? 1.709 -8.776 -6.278 1.00 96.81 91 ALA A O 1
ATOM 712 N N . LEU A 1 92 ? 0.430 -7.262 -5.211 1.00 96.88 92 LEU A N 1
ATOM 713 C CA . LEU A 1 92 ? -0.238 -6.752 -6.410 1.00 96.88 92 LEU A CA 1
ATOM 714 C C . LEU A 1 92 ? 0.742 -6.059 -7.357 1.00 96.88 92 LEU A C 1
ATOM 716 O O . LEU A 1 92 ? 0.705 -6.318 -8.553 1.00 96.88 92 LEU A O 1
ATOM 720 N N . VAL A 1 93 ? 1.664 -5.242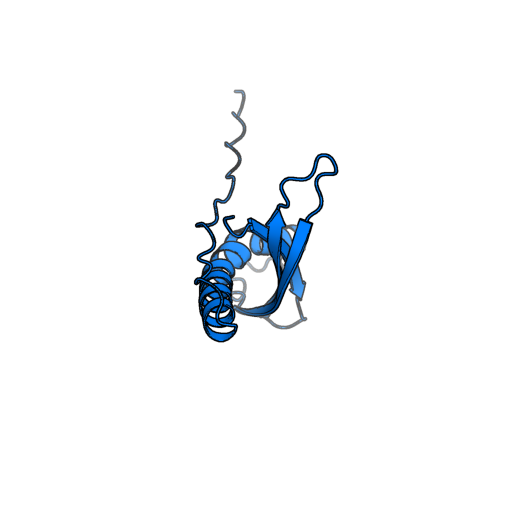 -6.846 1.00 96.75 93 VAL A N 1
ATOM 721 C CA . VAL A 1 93 ? 2.703 -4.593 -7.666 1.00 96.75 93 VAL A CA 1
ATOM 722 C C . VAL A 1 93 ? 3.604 -5.634 -8.336 1.00 96.75 93 VAL A C 1
ATOM 724 O O . VAL A 1 93 ? 3.899 -5.529 -9.530 1.00 96.75 93 VAL A O 1
ATOM 727 N N . ALA A 1 94 ? 3.999 -6.679 -7.604 1.00 96.94 94 ALA A N 1
ATOM 728 C CA . ALA A 1 94 ? 4.786 -7.772 -8.166 1.00 96.94 94 ALA A CA 1
ATOM 729 C C . ALA A 1 94 ? 4.030 -8.517 -9.284 1.00 96.94 94 ALA A C 1
ATOM 731 O O . ALA A 1 94 ? 4.604 -8.770 -10.341 1.00 96.94 94 ALA A O 1
ATOM 732 N N . ASP A 1 95 ? 2.745 -8.827 -9.090 1.00 97.31 95 ASP A N 1
ATOM 733 C CA . ASP A 1 95 ? 1.912 -9.474 -10.115 1.00 97.31 95 ASP A CA 1
ATOM 734 C C . ASP A 1 95 ? 1.704 -8.565 -11.342 1.00 97.31 95 ASP A C 1
ATOM 736 O O . ASP A 1 95 ? 1.912 -8.992 -12.480 1.00 97.31 95 ASP A O 1
ATOM 740 N N . MET A 1 96 ? 1.371 -7.288 -11.129 1.00 96.88 96 MET A N 1
ATOM 741 C CA . MET A 1 96 ? 1.132 -6.320 -12.205 1.00 96.88 96 MET A CA 1
ATOM 742 C C . MET A 1 96 ? 2.381 -6.081 -13.055 1.00 96.88 96 MET A C 1
ATOM 744 O O . MET A 1 96 ? 2.297 -6.093 -14.282 1.00 96.88 96 MET A O 1
ATOM 748 N N . THR A 1 97 ? 3.556 -5.931 -12.440 1.00 95.75 97 THR A N 1
ATOM 749 C CA . THR A 1 97 ? 4.808 -5.735 -13.193 1.00 95.75 97 THR A CA 1
ATOM 750 C C . THR A 1 97 ? 5.151 -6.929 -14.078 1.00 95.75 97 THR A C 1
ATOM 752 O O . THR A 1 97 ? 5.490 -6.739 -15.247 1.00 95.75 97 THR A O 1
ATOM 755 N N . VAL A 1 98 ? 4.962 -8.156 -13.585 1.00 96.75 98 VAL A N 1
ATOM 756 C CA . VAL A 1 98 ? 5.137 -9.371 -14.396 1.00 96.75 98 VAL A CA 1
ATOM 757 C C . VAL A 1 98 ? 4.138 -9.413 -15.556 1.00 96.75 98 VAL A C 1
ATOM 759 O O . VAL A 1 98 ? 4.520 -9.735 -16.683 1.00 96.75 98 VAL A O 1
ATOM 762 N N . ARG A 1 99 ? 2.871 -9.046 -15.325 1.00 96.62 99 ARG A N 1
ATOM 763 C CA . ARG A 1 99 ? 1.838 -8.990 -16.379 1.00 96.62 99 ARG A CA 1
ATOM 764 C C . ARG A 1 99 ? 2.117 -7.939 -17.448 1.00 96.62 99 ARG A C 1
ATOM 766 O O . ARG A 1 99 ? 1.755 -8.150 -18.602 1.00 96.62 99 ARG A O 1
ATOM 773 N N . LEU A 1 100 ? 2.783 -6.847 -17.085 1.00 95.50 100 LEU A N 1
ATOM 774 C CA . LEU A 1 100 ? 3.254 -5.820 -18.017 1.00 95.50 100 LEU A CA 1
ATOM 775 C C . LEU A 1 100 ? 4.509 -6.250 -18.800 1.00 95.50 100 LEU A C 1
ATOM 777 O O . LEU A 1 100 ? 4.998 -5.494 -19.637 1.00 95.50 100 LEU A O 1
ATOM 781 N N . GLY A 1 101 ? 5.041 -7.452 -18.549 1.00 96.12 101 GLY A N 1
ATOM 782 C CA . GLY A 1 101 ? 6.270 -7.942 -19.173 1.00 96.12 101 GLY A CA 1
ATOM 783 C C . GLY A 1 101 ? 7.537 -7.276 -18.630 1.00 96.12 101 GLY A C 1
ATOM 784 O O . GLY A 1 101 ? 8.604 -7.409 -19.231 1.00 96.12 101 GLY A O 1
ATOM 785 N N . LEU A 1 102 ? 7.432 -6.560 -17.508 1.00 95.06 102 LEU A N 1
ATOM 786 C CA . LEU A 1 102 ? 8.571 -5.984 -16.807 1.00 95.06 102 LEU A CA 1
ATOM 787 C C . LEU A 1 102 ? 9.214 -7.042 -15.893 1.00 95.06 102 LEU A C 1
ATOM 789 O O . LEU A 1 102 ? 8.553 -8.003 -15.483 1.00 95.06 102 LEU A O 1
ATOM 793 N N . PRO A 1 103 ? 10.500 -6.883 -15.529 1.00 92.81 103 PRO A N 1
ATOM 794 C CA . PRO A 1 103 ? 11.074 -7.620 -14.411 1.00 92.81 103 PRO A CA 1
ATOM 795 C C . PRO A 1 103 ? 10.200 -7.440 -13.164 1.00 92.81 103 PRO A C 1
ATOM 797 O O . PRO A 1 103 ? 9.806 -6.318 -12.848 1.00 92.81 103 PRO A O 1
ATOM 800 N N . GLY A 1 104 ? 9.898 -8.538 -12.466 1.00 91.25 104 GLY A N 1
ATOM 801 C CA . GLY A 1 104 ? 9.026 -8.501 -11.293 1.00 91.25 104 GLY A CA 1
ATOM 802 C C . GLY A 1 104 ? 9.570 -7.557 -10.222 1.00 91.25 104 GLY A C 1
ATOM 803 O O . GLY A 1 104 ? 10.669 -7.766 -9.701 1.00 91.25 104 GLY A O 1
ATOM 804 N N . LEU A 1 105 ? 8.796 -6.524 -9.893 1.00 94.31 105 LEU A N 1
ATOM 805 C CA . LEU A 1 105 ? 9.155 -5.543 -8.879 1.00 94.31 105 LEU A CA 1
ATOM 806 C C . LEU A 1 105 ? 8.676 -6.019 -7.509 1.00 94.31 105 LEU A C 1
ATOM 808 O O . LEU A 1 105 ? 7.488 -5.990 -7.197 1.00 94.31 105 LEU A O 1
ATOM 812 N N . LEU A 1 106 ? 9.620 -6.436 -6.669 1.00 94.69 106 LEU A N 1
ATOM 813 C CA . LEU A 1 106 ? 9.357 -6.737 -5.268 1.00 94.69 106 LEU A CA 1
ATOM 814 C C . LEU A 1 106 ? 9.670 -5.507 -4.421 1.00 94.69 106 LEU A C 1
ATOM 816 O O . LEU A 1 106 ? 10.838 -5.200 -4.185 1.00 94.69 106 LEU A O 1
ATOM 820 N N . LEU A 1 107 ? 8.628 -4.839 -3.921 1.00 94.06 107 LEU A N 1
ATOM 821 C CA . LEU A 1 107 ? 8.799 -3.742 -2.967 1.00 94.06 107 LEU A CA 1
ATOM 822 C C . LEU A 1 107 ? 9.541 -4.229 -1.699 1.00 94.06 107 LEU A C 1
ATOM 824 O O . LEU A 1 107 ? 9.432 -5.410 -1.336 1.00 94.06 107 LEU A O 1
ATOM 828 N N . PRO A 1 108 ? 10.322 -3.372 -1.020 1.00 93.31 108 PRO A N 1
ATOM 829 C CA . PRO A 1 108 ? 10.998 -3.725 0.226 1.00 93.31 108 PRO A CA 1
ATOM 830 C C . PRO A 1 108 ? 9.983 -3.984 1.343 1.00 93.31 108 PRO A C 1
ATOM 832 O O . PRO A 1 108 ? 8.821 -3.627 1.237 1.00 93.31 108 PRO A O 1
ATOM 835 N N . THR A 1 109 ? 10.401 -4.606 2.443 1.00 91.81 109 THR A N 1
ATOM 836 C CA . THR A 1 109 ? 9.531 -4.705 3.624 1.00 91.81 109 THR A CA 1
ATOM 837 C C . THR A 1 109 ? 9.391 -3.331 4.275 1.00 91.81 109 THR A C 1
ATOM 839 O O . THR A 1 109 ? 10.398 -2.670 4.543 1.00 91.81 109 THR A O 1
ATOM 842 N N . MET A 1 110 ? 8.158 -2.925 4.575 1.00 88.19 110 MET A N 1
ATOM 843 C CA . MET A 1 110 ? 7.896 -1.682 5.290 1.00 88.19 110 MET A CA 1
ATOM 844 C C . MET A 1 110 ? 8.453 -1.724 6.716 1.00 88.19 110 MET A C 1
ATOM 846 O O . MET A 1 110 ? 8.389 -2.744 7.403 1.00 88.19 110 MET A O 1
ATOM 850 N N . ARG A 1 111 ? 8.995 -0.590 7.167 1.00 84.06 111 ARG A N 1
ATOM 851 C CA . ARG A 1 111 ? 9.489 -0.393 8.531 1.00 84.06 111 ARG A CA 1
ATOM 852 C C . ARG A 1 111 ? 8.694 0.729 9.181 1.00 84.06 111 ARG A C 1
ATOM 854 O O . ARG A 1 111 ? 8.695 1.842 8.666 1.00 84.06 111 ARG A O 1
ATOM 861 N N . VAL A 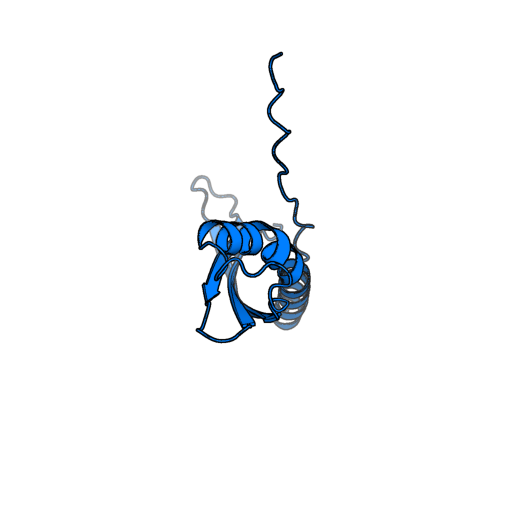1 112 ? 8.054 0.444 10.310 1.00 73.94 112 VAL A N 1
ATOM 862 C CA . VAL A 1 112 ? 7.427 1.483 11.135 1.00 73.94 112 VAL A CA 1
ATOM 863 C C . VAL A 1 112 ? 8.482 2.046 12.072 1.00 73.94 112 VAL A C 1
ATOM 865 O O . VAL A 1 112 ? 9.154 1.297 12.783 1.00 73.94 112 VAL A O 1
ATOM 868 N N . GLN A 1 113 ? 8.653 3.367 12.051 1.00 70.31 113 GLN A N 1
ATOM 869 C CA . GLN A 1 113 ? 9.469 4.052 13.043 1.00 70.31 113 GLN A CA 1
ATOM 870 C C . GLN A 1 113 ? 8.666 4.124 14.340 1.00 70.31 113 GLN A C 1
ATOM 872 O O . GLN A 1 113 ? 7.711 4.885 14.446 1.00 70.31 113 GLN A O 1
ATOM 877 N N . ILE A 1 114 ? 9.034 3.294 15.313 1.00 67.88 114 ILE A N 1
ATOM 878 C CA . ILE A 1 114 ? 8.486 3.379 16.664 1.00 67.88 114 ILE A CA 1
ATOM 879 C C . ILE A 1 114 ? 9.309 4.443 17.392 1.00 67.88 114 ILE A C 1
ATOM 881 O O . ILE A 1 114 ? 10.519 4.278 17.555 1.00 67.88 114 ILE A O 1
ATOM 885 N N . ALA A 1 115 ? 8.678 5.552 17.782 1.00 66.31 115 ALA A N 1
ATOM 886 C CA . ALA A 1 115 ? 9.332 6.559 18.609 1.00 66.31 115 ALA A CA 1
ATOM 887 C C . ALA A 1 115 ? 9.727 5.936 19.959 1.00 66.31 115 ALA A C 1
ATOM 889 O O . ALA A 1 115 ? 8.945 5.196 20.558 1.00 66.31 115 ALA A O 1
ATOM 890 N N . ALA A 1 116 ? 10.946 6.214 20.429 1.00 60.97 116 ALA A N 1
ATOM 891 C CA . ALA A 1 116 ? 11.373 5.785 21.756 1.00 60.97 116 ALA A CA 1
ATOM 892 C C . ALA A 1 116 ? 10.475 6.442 22.825 1.00 60.97 116 ALA A C 1
ATOM 894 O O . ALA A 1 116 ? 10.116 7.612 22.661 1.00 60.97 116 ALA A O 1
ATOM 895 N N . PRO A 1 117 ? 10.101 5.725 23.903 1.00 60.72 117 PRO A N 1
ATOM 896 C CA . PRO A 1 117 ? 9.342 6.324 24.993 1.00 60.72 117 PRO A CA 1
ATOM 897 C C . PRO A 1 117 ? 10.144 7.493 25.575 1.00 60.72 117 PRO A C 1
ATOM 899 O O . PRO A 1 117 ? 11.344 7.359 25.813 1.00 60.72 117 PRO A O 1
ATOM 902 N N . ALA A 1 118 ? 9.491 8.641 25.766 1.00 67.38 118 ALA A N 1
ATOM 903 C CA . ALA A 1 118 ? 10.112 9.789 26.413 1.00 67.38 118 ALA A CA 1
ATOM 904 C C . ALA A 1 118 ? 10.578 9.367 27.813 1.00 67.38 118 ALA A C 1
ATOM 906 O O . ALA A 1 118 ? 9.776 8.851 28.592 1.00 67.38 118 ALA A O 1
ATOM 907 N N . GLU A 1 119 ? 11.866 9.543 28.112 1.00 60.66 119 GLU A N 1
ATOM 908 C CA . GLU A 1 119 ? 12.394 9.302 29.452 1.00 60.66 119 GLU A CA 1
ATOM 909 C C . GLU A 1 119 ? 11.630 10.198 30.433 1.00 60.66 119 GLU A C 1
ATOM 911 O O . GLU A 1 119 ? 11.698 11.427 30.366 1.00 60.66 119 GLU A O 1
ATOM 916 N N . THR A 1 120 ? 10.848 9.579 31.313 1.00 59.34 120 THR A N 1
ATOM 917 C CA . THR A 1 120 ? 10.232 10.249 32.451 1.00 59.34 120 THR A CA 1
ATOM 918 C C . THR A 1 120 ? 11.363 10.692 33.372 1.00 59.34 120 THR A C 1
ATOM 920 O O . THR A 1 120 ? 11.940 9.875 34.086 1.00 59.34 120 THR A O 1
ATOM 923 N N . SER A 1 121 ? 11.725 11.973 33.310 1.00 60.50 121 SER A N 1
ATOM 924 C CA . SER A 1 121 ? 12.582 12.590 34.320 1.00 60.50 121 SER A CA 1
ATOM 925 C C . SER A 1 121 ? 11.851 12.559 35.662 1.00 60.50 121 SER A C 1
ATOM 927 O O . SER A 1 121 ? 10.808 13.200 35.802 1.00 60.50 121 SER A O 1
ATOM 929 N N . ASP A 1 122 ? 12.390 11.776 36.593 1.00 57.00 122 ASP A N 1
ATOM 930 C CA . ASP A 1 122 ? 12.046 11.742 38.023 1.00 57.00 122 ASP A CA 1
ATOM 931 C C . ASP A 1 122 ? 12.581 13.002 38.737 1.00 57.00 122 ASP A C 1
ATOM 933 O O . ASP A 1 122 ? 13.727 13.418 38.423 1.00 57.00 122 ASP A O 1
#

Secondary structure (DSSP, 8-state):
---EEEEEEEEEEEE-SSSEEEEEEEEEEEEEEE--STT--EEEEEEEEEEEEEEEEPPP-TT---S--HHHHHHHIIIIIHHHHHHHHHHHHHHHHHHTTSPP--PPPP----PPPP----

pLDDT: mean 85.82, std 13.6, range [43.69, 97.94]

InterPro domains:
  IPR035958 SecB-like superfamily [G3DSA:3.10.420.10] (3-119)
  IPR035958 SecB-like superfamily [SSF54611] (7-111)